Protein AF-A0A958XKD4-F1 (afdb_monomer)

pLDDT: mean 95.29, std 5.82, range [57.66, 98.5]

Sequence (80 aa):
MEAIIREIRQLVEQNRLNEALDLLLVNVSESQQDEVRVLKRNLAGLEREKRIGAIDYREYTREAVKVAAGILDLTGRLKR

Secondary structure (DSSP, 8-state):
-HHHHHHHHHHHHTT-HHHHHHHHHHHS-HHHHHHHHHHHHHHHHHHHHHHTTSS-HHHHHHHHHHHHHHHHHHHHHS--

Radius of gyration: 12.73 Å; Cα contacts (8 Å, |Δi|>4): 61; chains: 1; bounding box: 30×16×34 Å

Structure (mmCIF, N/CA/C/O backbone):
data_AF-A0A958XKD4-F1
#
_entry.id   AF-A0A958XKD4-F1
#
loop_
_atom_site.group_PDB
_atom_site.id
_atom_site.type_symbol
_atom_sit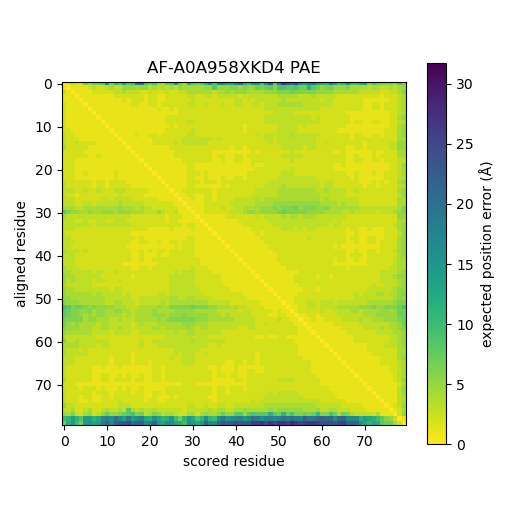e.label_atom_id
_atom_site.label_alt_id
_atom_site.label_comp_id
_atom_site.label_asym_id
_atom_site.label_entity_id
_atom_site.label_seq_id
_atom_site.pdbx_PDB_ins_code
_atom_site.Cartn_x
_atom_site.Cartn_y
_atom_site.Cartn_z
_atom_site.occupancy
_atom_site.B_iso_or_equiv
_atom_site.auth_seq_id
_atom_site.auth_comp_id
_atom_site.auth_asym_id
_atom_site.auth_atom_id
_atom_site.pdbx_PDB_model_num
ATOM 1 N N . MET A 1 1 ? -14.107 2.691 13.211 1.00 84.62 1 MET A N 1
ATOM 2 C CA . MET A 1 1 ? -13.140 1.882 12.441 1.00 84.62 1 MET A CA 1
ATOM 3 C C . MET A 1 1 ? -13.636 1.506 11.041 1.00 84.62 1 MET A C 1
ATOM 5 O O . MET A 1 1 ? -12.880 1.642 10.090 1.00 84.62 1 MET A O 1
ATOM 9 N N . GLU A 1 2 ? -14.898 1.094 10.861 1.00 90.62 2 GLU A N 1
ATOM 10 C CA . GLU A 1 2 ? -15.421 0.654 9.547 1.00 90.62 2 GLU A CA 1
ATOM 11 C C . GLU A 1 2 ? -15.262 1.660 8.397 1.00 90.62 2 GLU A C 1
ATOM 13 O O . GLU A 1 2 ? -14.982 1.249 7.273 1.00 90.62 2 GLU A O 1
ATOM 18 N N . ALA A 1 3 ? -15.397 2.965 8.661 1.00 91.81 3 ALA A N 1
ATOM 19 C CA . ALA A 1 3 ? -15.183 3.990 7.637 1.00 91.81 3 ALA A CA 1
ATOM 20 C C . ALA A 1 3 ? -13.752 3.948 7.065 1.00 91.81 3 ALA A C 1
ATOM 22 O O . ALA A 1 3 ? -13.595 3.977 5.849 1.00 91.81 3 ALA A O 1
ATOM 23 N N . ILE A 1 4 ? -12.745 3.780 7.930 1.00 94.31 4 ILE A N 1
ATOM 24 C CA . ILE A 1 4 ? -11.326 3.696 7.555 1.00 94.31 4 ILE A CA 1
ATOM 25 C C . ILE A 1 4 ? -11.042 2.413 6.779 1.00 94.31 4 ILE A C 1
ATOM 27 O O . ILE A 1 4 ? -10.433 2.453 5.718 1.00 94.31 4 ILE A O 1
ATOM 31 N N . ILE A 1 5 ? -11.526 1.266 7.266 1.00 95.81 5 ILE A N 1
ATOM 32 C CA . ILE A 1 5 ? -11.342 -0.021 6.577 1.00 95.81 5 ILE A CA 1
ATOM 33 C C . ILE A 1 5 ? -11.927 0.035 5.160 1.00 95.81 5 ILE A C 1
ATOM 35 O O . ILE A 1 5 ? -11.304 -0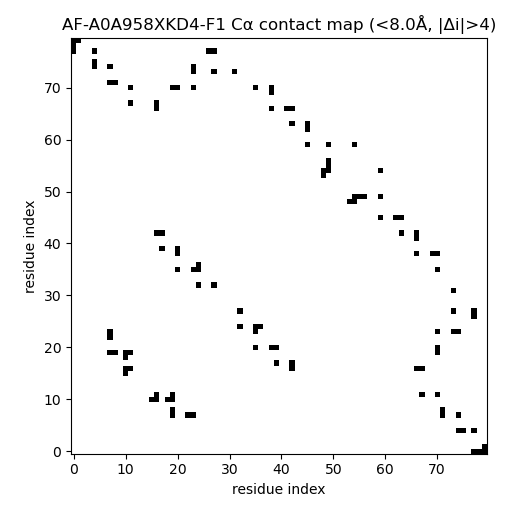.441 4.210 1.00 95.81 5 ILE A O 1
ATOM 39 N N . ARG A 1 6 ? -13.119 0.622 5.007 1.00 96.38 6 ARG A N 1
ATOM 40 C CA . ARG A 1 6 ? -13.758 0.807 3.700 1.00 96.38 6 ARG A CA 1
ATOM 41 C C . ARG A 1 6 ? -12.937 1.727 2.796 1.00 96.38 6 ARG A C 1
ATOM 43 O O . ARG A 1 6 ? -12.770 1.413 1.624 1.00 96.38 6 ARG A O 1
ATOM 50 N N . GLU A 1 7 ? -12.418 2.824 3.334 1.00 97.94 7 GLU A N 1
ATOM 51 C CA . GLU A 1 7 ? -11.590 3.772 2.587 1.00 97.94 7 GLU A CA 1
ATOM 52 C C . GLU A 1 7 ? -10.273 3.142 2.113 1.00 97.94 7 GLU A C 1
ATOM 54 O O . GLU A 1 7 ? -9.942 3.238 0.934 1.00 97.94 7 GLU A O 1
ATOM 59 N N . ILE A 1 8 ? -9.570 2.402 2.978 1.00 97.38 8 ILE A N 1
ATOM 60 C CA . ILE A 1 8 ? -8.342 1.687 2.596 1.00 97.38 8 ILE A CA 1
ATOM 61 C C . ILE A 1 8 ? -8.625 0.692 1.462 1.00 97.38 8 ILE A C 1
ATOM 63 O O . ILE A 1 8 ? -7.876 0.639 0.487 1.00 97.38 8 ILE A O 1
ATOM 67 N N . ARG A 1 9 ? -9.729 -0.064 1.542 1.00 97.06 9 ARG A N 1
ATOM 68 C CA . ARG A 1 9 ? -10.135 -0.990 0.470 1.00 97.06 9 ARG A CA 1
ATOM 69 C C . ARG A 1 9 ? -10.404 -0.262 -0.843 1.00 97.06 9 ARG A C 1
ATOM 71 O O . ARG A 1 9 ? -9.903 -0.691 -1.876 1.00 97.06 9 ARG A O 1
ATOM 78 N N . GLN A 1 10 ? -11.119 0.860 -0.796 1.00 98.31 10 GLN A N 1
ATOM 79 C CA . GLN A 1 10 ? -11.392 1.675 -1.977 1.00 98.31 10 GLN A CA 1
ATOM 80 C C . GLN A 1 10 ? -10.099 2.218 -2.609 1.00 98.31 10 GLN A C 1
ATOM 82 O O . GLN A 1 10 ? -9.960 2.209 -3.831 1.00 98.31 10 GLN A O 1
ATOM 87 N N . LEU A 1 11 ? -9.130 2.654 -1.799 1.00 98.50 11 LEU A N 1
ATOM 88 C CA . LEU A 1 11 ? -7.825 3.098 -2.294 1.00 98.50 11 LEU A CA 1
ATOM 89 C C . LEU A 1 11 ? -7.063 1.954 -2.978 1.00 98.50 11 LEU A C 1
ATOM 91 O O . LEU A 1 11 ? -6.483 2.161 -4.044 1.00 98.50 11 LEU A O 1
ATOM 95 N N . VAL A 1 12 ? -7.109 0.739 -2.424 1.00 97.75 12 VAL A N 1
ATOM 96 C CA . VAL A 1 12 ? -6.502 -0.451 -3.047 1.00 97.75 12 VAL A CA 1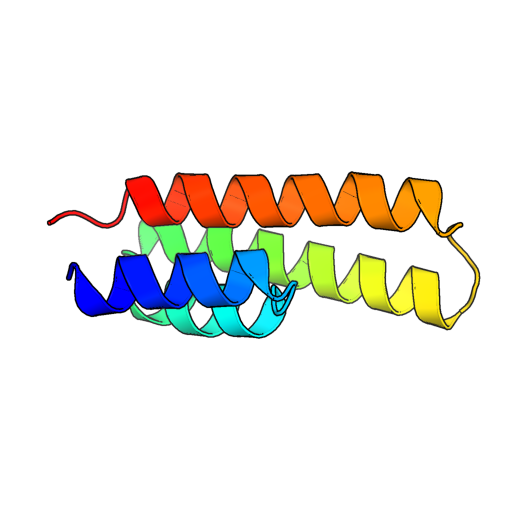
ATOM 97 C C . VAL A 1 12 ? -7.179 -0.798 -4.376 1.00 97.75 12 VAL A C 1
ATOM 99 O O . VAL A 1 12 ? -6.482 -1.022 -5.363 1.00 97.75 12 VAL A O 1
ATOM 102 N N . GLU A 1 13 ? -8.512 -0.780 -4.440 1.00 96.94 13 GLU A N 1
ATOM 103 C CA . GLU A 1 13 ? -9.278 -1.014 -5.676 1.00 96.94 13 GLU A CA 1
ATOM 104 C C . GLU A 1 13 ? -8.956 0.017 -6.768 1.00 96.94 13 GLU A C 1
ATOM 106 O O . GLU A 1 13 ? -8.885 -0.318 -7.949 1.00 96.94 13 GLU A O 1
ATOM 111 N N . GLN A 1 14 ? -8.693 1.265 -6.377 1.00 97.38 14 GLN A N 1
ATOM 112 C CA . GLN A 1 14 ? -8.260 2.342 -7.273 1.00 97.38 14 GLN A CA 1
ATOM 113 C C . GLN A 1 14 ? -6.763 2.283 -7.622 1.00 97.38 14 GLN A C 1
ATOM 115 O O . GLN A 1 14 ? -6.258 3.182 -8.295 1.00 97.38 14 GLN A O 1
ATOM 120 N N . ASN A 1 15 ? -6.038 1.258 -7.161 1.00 96.31 15 ASN A N 1
ATOM 121 C CA . ASN A 1 15 ? -4.587 1.124 -7.293 1.00 96.31 15 ASN A CA 1
ATOM 122 C C . ASN A 1 15 ? -3.797 2.313 -6.692 1.00 96.31 15 ASN A C 1
ATOM 124 O O . ASN A 1 15 ? -2.661 2.588 -7.079 1.00 96.31 15 ASN A O 1
ATOM 128 N N . ARG A 1 16 ? -4.381 3.017 -5.714 1.00 98.19 16 ARG A N 1
ATOM 129 C CA . ARG A 1 16 ? -3.769 4.122 -4.952 1.00 98.19 16 ARG A CA 1
ATOM 130 C C . ARG A 1 16 ? -3.045 3.568 -3.723 1.00 98.19 16 ARG A C 1
ATOM 132 O O . ARG A 1 16 ? -3.339 3.919 -2.582 1.00 98.19 16 ARG A O 1
ATOM 139 N N . LEU A 1 17 ? -2.097 2.659 -3.963 1.00 98.12 17 LEU A N 1
ATOM 140 C CA . LEU A 1 17 ? -1.448 1.861 -2.913 1.00 98.12 17 LEU A CA 1
ATOM 141 C C . LEU A 1 17 ? -0.643 2.708 -1.917 1.00 98.12 17 LEU A C 1
ATOM 143 O O . LEU A 1 17 ? -0.663 2.416 -0.724 1.00 98.12 17 LEU A O 1
ATOM 147 N N . ASN A 1 18 ? 0.035 3.769 -2.372 1.00 97.94 18 ASN A N 1
ATOM 148 C CA . ASN A 1 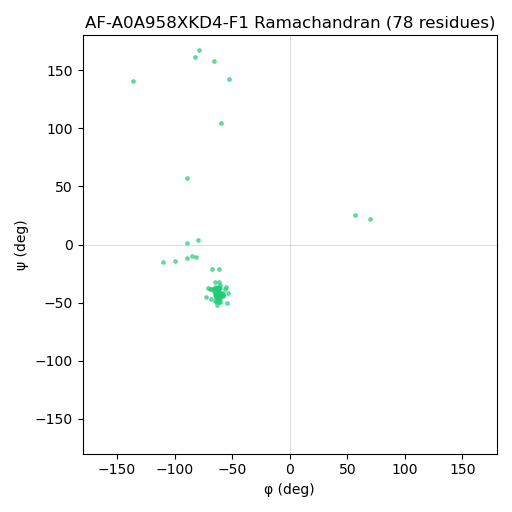18 ? 0.794 4.637 -1.466 1.00 97.94 18 ASN A CA 1
ATOM 149 C C . ASN A 1 18 ? -0.130 5.373 -0.482 1.00 97.94 18 ASN A C 1
ATOM 151 O O . ASN A 1 18 ? 0.172 5.453 0.703 1.00 97.94 18 ASN A O 1
ATOM 155 N N . GLU A 1 19 ? -1.282 5.845 -0.953 1.00 98.44 19 GLU A N 1
ATOM 156 C CA . GLU A 1 19 ? -2.268 6.527 -0.109 1.00 98.44 19 GLU A CA 1
ATOM 157 C C . GLU A 1 19 ? -2.933 5.560 0.873 1.00 98.44 19 GLU A C 1
ATOM 159 O O . GLU A 1 19 ? -3.131 5.893 2.039 1.00 98.44 19 GLU A O 1
ATOM 164 N N . ALA A 1 20 ? -3.207 4.329 0.430 1.00 98.44 20 ALA A N 1
ATOM 165 C CA . ALA A 1 20 ? -3.679 3.268 1.311 1.00 98.44 20 ALA A CA 1
ATOM 166 C C . ALA A 1 20 ? -2.669 2.975 2.436 1.00 98.44 20 ALA A C 1
ATOM 168 O O . ALA A 1 20 ? -3.068 2.816 3.587 1.00 98.44 20 ALA A O 1
ATOM 169 N N . LEU A 1 21 ? -1.367 2.946 2.128 1.00 98.38 21 LEU A N 1
ATOM 170 C CA . LEU A 1 21 ? -0.299 2.760 3.117 1.00 98.38 21 LEU A CA 1
ATOM 171 C C . LEU A 1 21 ? -0.159 3.953 4.066 1.00 98.38 21 LEU A C 1
ATOM 173 O O . LEU A 1 21 ? 0.068 3.745 5.255 1.00 98.38 21 LEU A O 1
ATOM 177 N N . ASP A 1 22 ? -0.309 5.180 3.568 1.00 98.19 22 ASP A N 1
ATOM 178 C CA . ASP A 1 22 ? -0.289 6.393 4.392 1.00 98.19 22 ASP A CA 1
ATOM 179 C C . ASP A 1 22 ? -1.439 6.405 5.400 1.00 98.19 22 ASP A C 1
ATOM 181 O O . ASP A 1 22 ? -1.224 6.644 6.591 1.00 98.19 22 ASP A O 1
ATOM 185 N N . LEU A 1 23 ? -2.644 6.063 4.941 1.00 97.62 23 LEU A N 1
ATOM 186 C CA . LEU A 1 23 ? -3.807 5.930 5.808 1.00 97.62 23 LEU A CA 1
ATOM 187 C C . LEU A 1 23 ? -3.638 4.774 6.804 1.00 97.62 23 LEU A C 1
ATOM 189 O O . LEU A 1 23 ? -3.963 4.915 7.982 1.00 97.62 23 LEU A O 1
ATOM 193 N N . LEU A 1 24 ? -3.100 3.638 6.362 1.00 96.31 24 LEU A N 1
ATOM 194 C CA . LEU A 1 24 ? -2.865 2.480 7.219 1.00 96.31 24 LEU A CA 1
ATOM 195 C C . LEU A 1 24 ? -1.834 2.786 8.318 1.00 96.31 24 LEU A C 1
ATOM 197 O O . LEU A 1 24 ? -2.063 2.432 9.470 1.00 96.31 24 LEU A O 1
ATOM 201 N N . LEU A 1 25 ? -0.744 3.491 7.996 1.00 97.00 25 LEU A N 1
ATOM 202 C CA . LEU A 1 25 ? 0.360 3.797 8.917 1.00 97.00 25 LEU A CA 1
ATOM 203 C C . LEU A 1 25 ? -0.098 4.516 10.191 1.00 97.00 25 LEU A C 1
ATOM 205 O O . LEU A 1 25 ? 0.422 4.239 11.269 1.00 97.00 25 LEU A O 1
ATOM 209 N N . VAL A 1 26 ? -1.063 5.429 10.068 1.00 96.00 26 VAL A N 1
ATOM 210 C CA . VAL A 1 26 ? -1.588 6.202 11.204 1.00 96.00 26 VAL A CA 1
ATOM 211 C C . VAL A 1 26 ? -2.697 5.475 11.971 1.00 96.00 26 VAL A C 1
ATOM 213 O O . VAL A 1 26 ? -3.086 5.931 13.042 1.00 96.00 26 VAL A O 1
ATOM 216 N N . ASN A 1 27 ? -3.206 4.356 11.443 1.00 95.00 27 ASN A N 1
ATOM 217 C CA . ASN A 1 27 ? -4.306 3.589 12.038 1.00 95.00 27 ASN A CA 1
ATOM 218 C C . ASN A 1 27 ? -3.878 2.225 12.613 1.00 95.00 27 ASN A C 1
ATOM 220 O O . ASN A 1 27 ? -4.636 1.634 13.381 1.00 95.00 27 ASN A O 1
ATOM 224 N N . VAL A 1 28 ? -2.691 1.716 12.273 1.00 94.69 28 VAL A N 1
ATOM 225 C CA . VAL A 1 28 ? -2.137 0.479 12.852 1.00 94.69 28 VAL A CA 1
ATOM 226 C C . VAL A 1 28 ? -1.464 0.719 14.209 1.00 94.69 28 VAL A C 1
ATOM 228 O O . VAL A 1 28 ? -1.073 1.839 14.542 1.00 94.69 28 VAL A O 1
ATOM 231 N N . SER A 1 29 ? -1.280 -0.349 14.995 1.00 92.88 29 SER A N 1
ATOM 232 C CA . SER A 1 29 ? -0.486 -0.274 16.227 1.00 92.88 29 SER A CA 1
ATOM 233 C C . SER A 1 29 ? 0.987 0.012 15.929 1.00 92.88 29 SER A C 1
ATOM 235 O O . SER A 1 29 ? 1.485 -0.311 14.854 1.00 92.88 29 SER A O 1
ATOM 237 N N . GLU A 1 30 ? 1.721 0.546 16.907 1.00 92.56 30 GLU A N 1
ATOM 238 C CA . GLU A 1 30 ? 3.158 0.828 16.772 1.00 92.56 30 GLU A CA 1
ATOM 239 C C . GLU A 1 30 ? 3.957 -0.407 16.321 1.00 92.56 30 GLU A C 1
ATOM 241 O O . GLU A 1 30 ? 4.757 -0.322 15.393 1.00 92.56 30 GLU A O 1
ATOM 246 N N . SER A 1 31 ? 3.637 -1.584 16.871 1.00 91.44 31 SER A N 1
ATOM 247 C CA . SER A 1 31 ? 4.231 -2.871 16.479 1.00 91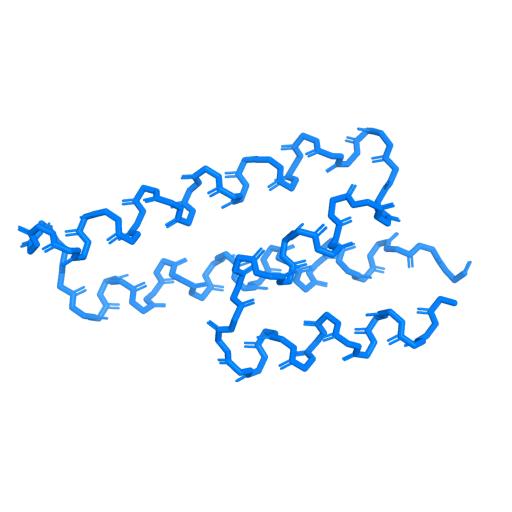.44 31 SER A CA 1
ATOM 248 C C . SER A 1 31 ? 3.984 -3.280 15.020 1.00 91.44 31 SER A C 1
ATOM 250 O O . SER A 1 31 ? 4.723 -4.102 14.492 1.00 91.44 31 SER A O 1
ATOM 252 N N . GLN A 1 32 ? 2.955 -2.731 14.371 1.00 94.75 32 GLN A N 1
ATOM 253 C CA . GLN A 1 32 ? 2.590 -3.004 12.976 1.00 94.75 32 GLN A CA 1
ATOM 254 C C . GLN A 1 32 ? 3.083 -1.907 12.019 1.00 94.75 32 GLN A C 1
ATOM 256 O O . GLN A 1 32 ? 3.104 -2.115 10.805 1.00 94.75 32 GLN A O 1
ATOM 261 N N . GLN A 1 33 ? 3.496 -0.739 12.524 1.00 95.69 33 GLN A N 1
ATOM 262 C CA . GLN A 1 33 ? 3.965 0.364 11.676 1.00 95.69 33 GLN A CA 1
ATOM 263 C C . GLN A 1 33 ? 5.205 -0.016 10.865 1.00 95.69 33 GLN A C 1
ATOM 265 O O . GLN A 1 33 ? 5.361 0.452 9.738 1.00 95.69 33 GLN A O 1
ATOM 270 N N . ASP A 1 34 ? 6.070 -0.880 11.397 1.00 96.25 34 ASP A N 1
ATOM 271 C CA . ASP A 1 34 ? 7.248 -1.349 10.667 1.00 96.25 34 ASP A CA 1
ATOM 272 C C . ASP A 1 34 ? 6.871 -2.203 9.452 1.00 96.25 34 ASP A C 1
ATOM 274 O O . ASP A 1 34 ? 7.450 -2.011 8.381 1.00 96.25 34 ASP A O 1
ATOM 278 N N . GLU A 1 35 ? 5.839 -3.051 9.556 1.00 96.69 35 GLU A N 1
ATOM 279 C CA . GLU A 1 35 ? 5.293 -3.794 8.409 1.00 96.69 35 GLU A CA 1
ATOM 280 C C . GLU A 1 35 ? 4.787 -2.823 7.324 1.00 96.69 35 GLU A C 1
ATOM 282 O O . GLU A 1 35 ? 5.117 -2.971 6.144 1.00 96.69 35 GLU A O 1
ATOM 287 N N . VAL A 1 36 ? 4.071 -1.763 7.719 1.00 97.81 36 VAL A N 1
ATOM 288 C CA . VAL A 1 36 ? 3.588 -0.725 6.789 1.00 97.81 36 VAL A CA 1
ATOM 289 C C . VAL A 1 36 ? 4.750 0.029 6.129 1.00 97.81 36 VAL A C 1
ATOM 291 O O . VAL A 1 36 ? 4.744 0.251 4.915 1.00 97.81 36 VAL A O 1
ATOM 294 N N . ARG A 1 37 ? 5.789 0.396 6.892 1.00 97.62 37 ARG A N 1
ATOM 295 C CA . ARG A 1 37 ? 6.987 1.082 6.368 1.00 97.62 37 ARG A CA 1
ATOM 296 C C . ARG A 1 37 ? 7.758 0.214 5.374 1.00 97.62 37 ARG A C 1
ATOM 298 O O . ARG A 1 37 ? 8.277 0.744 4.389 1.00 97.62 37 ARG A O 1
ATOM 305 N N . VAL A 1 38 ? 7.838 -1.097 5.609 1.00 97.56 38 VAL A N 1
ATOM 306 C CA . VAL A 1 38 ? 8.455 -2.048 4.672 1.00 97.56 38 VAL A CA 1
ATOM 307 C C . VAL A 1 38 ? 7.667 -2.091 3.365 1.00 97.56 38 VAL A C 1
ATOM 309 O O . VAL A 1 38 ? 8.260 -1.906 2.302 1.00 97.56 38 VAL A O 1
ATOM 312 N N . LEU A 1 39 ? 6.339 -2.234 3.423 1.00 97.94 39 LEU A N 1
ATOM 313 C CA . LEU A 1 39 ? 5.490 -2.216 2.226 1.00 97.94 39 LEU A CA 1
ATOM 314 C C . LEU A 1 39 ? 5.637 -0.911 1.434 1.00 97.94 39 LEU A C 1
ATOM 316 O O . LEU A 1 39 ? 5.769 -0.945 0.211 1.00 97.94 39 LEU A O 1
ATOM 320 N N . LYS A 1 40 ? 5.698 0.232 2.124 1.00 97.81 40 LYS A N 1
ATOM 321 C CA . LYS A 1 40 ? 5.897 1.543 1.494 1.00 97.81 40 LYS A CA 1
ATOM 322 C C . LYS A 1 40 ? 7.248 1.663 0.796 1.00 97.81 40 LYS A C 1
ATOM 324 O O . LYS A 1 40 ? 7.324 2.172 -0.321 1.00 97.81 40 LYS A O 1
ATOM 329 N N . ARG A 1 41 ? 8.316 1.152 1.414 1.00 98.00 41 ARG A N 1
ATOM 330 C CA . ARG A 1 41 ? 9.650 1.112 0.797 1.00 98.00 41 ARG A CA 1
ATOM 331 C C . ARG A 1 41 ? 9.670 0.224 -0.446 1.00 98.00 41 ARG A C 1
ATOM 333 O O . ARG A 1 41 ? 10.230 0.632 -1.459 1.00 98.00 41 ARG A O 1
ATOM 340 N N . ASN A 1 42 ? 9.039 -0.947 -0.373 1.00 97.38 42 ASN A N 1
ATOM 341 C CA . ASN A 1 42 ? 8.947 -1.879 -1.497 1.00 97.38 42 ASN A CA 1
ATOM 342 C C . ASN A 1 42 ? 8.184 -1.253 -2.670 1.00 97.38 42 ASN A C 1
ATOM 344 O O . ASN A 1 42 ? 8.663 -1.299 -3.799 1.00 97.38 42 ASN A O 1
ATOM 348 N N . LEU A 1 43 ? 7.050 -0.598 -2.399 1.00 97.81 43 LEU A N 1
ATOM 349 C CA . LEU A 1 43 ? 6.277 0.110 -3.418 1.00 97.81 43 LEU A CA 1
ATOM 350 C C . LEU A 1 43 ? 7.094 1.228 -4.083 1.00 97.81 43 LEU A C 1
ATOM 352 O O . LEU A 1 43 ? 7.139 1.305 -5.306 1.00 97.81 43 LEU A O 1
ATOM 356 N N . ALA A 1 44 ? 7.789 2.055 -3.296 1.00 97.44 44 ALA A N 1
ATOM 357 C CA . ALA A 1 44 ? 8.620 3.134 -3.830 1.00 97.44 44 ALA A CA 1
ATOM 358 C C . ALA A 1 44 ? 9.778 2.612 -4.704 1.00 97.44 44 ALA A C 1
ATOM 360 O O . ALA A 1 44 ? 10.102 3.213 -5.731 1.00 97.44 44 ALA A O 1
ATOM 361 N N . GLY A 1 45 ? 10.394 1.489 -4.315 1.00 97.50 45 GLY A N 1
ATOM 362 C CA . GLY A 1 45 ? 11.400 0.798 -5.127 1.00 97.50 45 GLY A CA 1
ATOM 363 C C . GLY A 1 45 ? 10.820 0.318 -6.456 1.00 97.50 45 GLY A C 1
ATOM 364 O O . GLY A 1 45 ? 11.346 0.652 -7.516 1.00 97.50 45 GLY A O 1
ATOM 365 N N . LEU A 1 46 ? 9.671 -0.353 -6.401 1.00 96.88 46 LEU A N 1
ATOM 366 C CA . LEU A 1 46 ? 8.972 -0.881 -7.567 1.00 96.88 46 LEU A CA 1
ATOM 367 C C . LEU A 1 46 ? 8.544 0.221 -8.556 1.00 96.88 46 LEU A C 1
ATOM 369 O O . LEU A 1 46 ? 8.710 0.099 -9.771 1.00 96.88 46 LEU A O 1
ATOM 373 N N . GLU A 1 47 ? 8.011 1.333 -8.050 1.00 96.06 47 GLU A N 1
ATOM 374 C CA . GLU A 1 47 ? 7.649 2.497 -8.865 1.00 96.06 47 GLU A CA 1
ATOM 375 C C . GLU A 1 47 ? 8.869 3.152 -9.513 1.00 96.06 47 GLU A C 1
ATOM 377 O O . GLU A 1 47 ? 8.798 3.610 -10.659 1.00 96.06 47 GLU A O 1
ATOM 382 N N . ARG A 1 48 ? 10.000 3.189 -8.798 1.00 97.56 48 ARG A N 1
ATOM 383 C CA . ARG A 1 48 ? 11.266 3.681 -9.341 1.00 97.56 48 ARG A CA 1
ATOM 384 C C . ARG A 1 48 ? 11.763 2.781 -10.465 1.00 97.56 48 ARG A C 1
ATOM 386 O O . ARG A 1 48 ? 12.105 3.309 -11.520 1.00 97.56 48 ARG A O 1
ATOM 393 N N . GLU A 1 49 ? 11.785 1.468 -10.262 1.00 97.62 49 GLU A N 1
ATOM 394 C CA . GLU A 1 49 ? 12.196 0.487 -11.273 1.00 97.62 49 GLU A CA 1
ATOM 395 C C . GLU A 1 49 ? 11.338 0.596 -12.536 1.00 97.62 49 GLU A C 1
ATOM 397 O O . GLU A 1 49 ? 11.876 0.676 -13.641 1.00 97.62 49 GLU A O 1
ATOM 402 N N . LYS A 1 50 ? 10.011 0.721 -12.383 1.00 96.06 50 LYS A N 1
ATOM 403 C CA . LYS A 1 50 ? 9.093 0.944 -13.511 1.00 96.06 50 LYS A CA 1
ATOM 404 C C . LYS A 1 50 ? 9.416 2.234 -14.255 1.00 96.06 50 LYS A C 1
ATOM 406 O O . LYS A 1 50 ? 9.422 2.253 -15.483 1.00 96.06 50 LYS A O 1
ATOM 411 N N . ARG A 1 51 ? 9.684 3.321 -13.524 1.00 96.12 51 ARG A N 1
ATOM 412 C CA . ARG A 1 51 ? 9.981 4.637 -14.110 1.00 96.12 51 ARG A CA 1
ATOM 413 C C . ARG A 1 51 ? 11.248 4.622 -14.961 1.00 96.12 51 ARG A C 1
ATOM 415 O O . ARG A 1 51 ? 11.287 5.305 -15.978 1.00 96.12 51 ARG A O 1
ATOM 422 N N . ILE A 1 52 ? 12.266 3.870 -14.547 1.00 97.19 52 ILE A N 1
ATOM 423 C CA . ILE A 1 52 ? 13.535 3.757 -15.282 1.00 97.19 52 ILE A CA 1
ATOM 424 C C . ILE A 1 52 ? 13.537 2.620 -16.316 1.00 97.19 52 ILE A C 1
ATOM 426 O O . ILE A 1 52 ? 14.558 2.399 -16.957 1.00 97.19 52 ILE A O 1
ATOM 430 N N . GLY A 1 53 ? 12.426 1.890 -16.472 1.00 95.31 53 GLY A N 1
ATOM 431 C CA . GLY A 1 53 ? 12.323 0.761 -17.400 1.00 95.31 53 GLY A CA 1
ATOM 432 C C . GLY A 1 53 ? 13.134 -0.473 -16.992 1.00 95.31 53 GLY A C 1
ATOM 433 O O . GLY A 1 53 ? 13.454 -1.289 -17.849 1.00 95.31 53 GLY A O 1
ATOM 434 N N . ALA A 1 54 ? 13.478 -0.614 -15.707 1.00 96.25 54 ALA A N 1
ATOM 435 C CA . ALA A 1 54 ? 14.226 -1.762 -15.182 1.00 96.25 54 ALA A CA 1
ATOM 436 C C . ALA A 1 54 ? 13.345 -2.995 -14.908 1.00 96.25 54 ALA A C 1
ATOM 438 O O . ALA A 1 54 ? 13.871 -4.074 -14.663 1.00 96.25 54 ALA A O 1
ATOM 439 N N . ILE A 1 55 ? 12.022 -2.830 -14.953 1.00 96.12 55 ILE A N 1
ATOM 440 C CA . ILE A 1 55 ? 11.022 -3.877 -14.737 1.00 96.12 55 ILE A CA 1
ATOM 441 C C . ILE A 1 55 ? 9.926 -3.744 -15.794 1.00 96.12 55 ILE A C 1
ATOM 443 O O . ILE A 1 55 ? 9.527 -2.629 -16.154 1.00 96.12 55 ILE A O 1
ATOM 447 N N . ASP A 1 56 ? 9.432 -4.871 -16.304 1.00 96.56 56 ASP A N 1
ATOM 448 C CA . ASP A 1 56 ? 8.335 -4.863 -17.268 1.00 96.56 56 ASP A CA 1
ATOM 449 C C . ASP A 1 56 ? 6.963 -4.663 -16.592 1.00 96.56 56 ASP A C 1
ATOM 451 O O . ASP A 1 56 ? 6.804 -4.745 -15.372 1.00 96.56 56 ASP A O 1
ATOM 455 N N . TYR A 1 57 ? 5.929 -4.377 -17.389 1.00 93.31 57 TYR A N 1
ATOM 456 C CA . TYR A 1 57 ? 4.587 -4.113 -16.859 1.00 93.31 57 TYR A CA 1
ATOM 457 C C . TYR A 1 57 ? 3.947 -5.326 -16.159 1.00 93.31 57 TYR A C 1
ATOM 459 O O . TYR A 1 57 ? 3.180 -5.146 -15.209 1.00 93.31 57 TYR A O 1
ATOM 467 N N . ARG A 1 58 ? 4.232 -6.556 -16.606 1.00 95.81 58 ARG A N 1
ATOM 468 C CA . ARG A 1 58 ? 3.669 -7.775 -16.004 1.00 95.81 58 ARG A CA 1
ATOM 469 C C . ARG A 1 58 ? 4.310 -8.040 -14.652 1.00 95.81 58 ARG A C 1
ATOM 471 O O . ARG A 1 58 ? 3.598 -8.318 -13.690 1.00 95.81 58 ARG A O 1
ATOM 478 N N . GLU A 1 59 ? 5.627 -7.922 -14.581 1.00 95.94 59 GLU A N 1
ATOM 479 C CA . GLU A 1 59 ? 6.393 -8.077 -13.354 1.00 95.94 59 GLU A CA 1
ATOM 480 C C . GLU A 1 59 ? 6.043 -6.967 -12.357 1.00 95.94 59 GLU A C 1
ATOM 482 O O . GLU A 1 59 ? 5.703 -7.264 -11.213 1.00 95.94 59 GLU A O 1
ATOM 487 N N . TYR A 1 60 ? 5.937 -5.713 -12.815 1.00 95.25 60 TYR A N 1
ATOM 488 C CA . TYR A 1 60 ? 5.436 -4.607 -11.997 1.00 95.25 60 TYR A CA 1
ATOM 489 C C . TYR A 1 60 ? 4.059 -4.909 -11.404 1.00 95.25 60 TYR A C 1
ATOM 491 O O . TYR A 1 60 ? 3.846 -4.766 -10.203 1.00 95.25 60 TYR A O 1
ATOM 499 N N . THR A 1 61 ? 3.117 -5.344 -12.244 1.00 95.31 61 THR A N 1
ATOM 500 C CA . THR A 1 61 ? 1.757 -5.673 -11.801 1.00 95.31 61 THR A C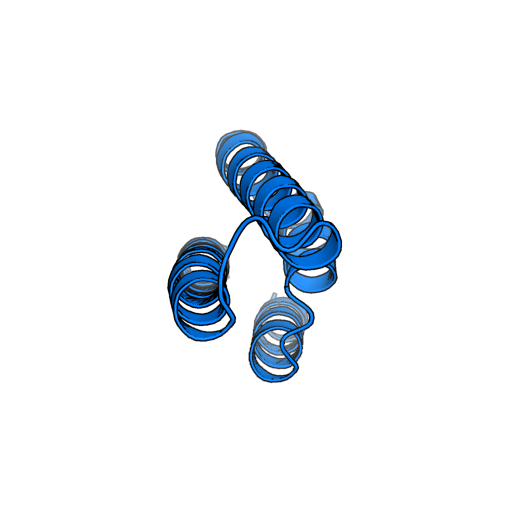A 1
ATOM 501 C C . THR A 1 61 ? 1.775 -6.791 -10.762 1.00 95.31 61 THR A C 1
ATOM 503 O O . THR A 1 61 ? 1.080 -6.706 -9.752 1.00 95.31 61 THR A O 1
ATOM 506 N N . ARG A 1 62 ? 2.603 -7.821 -10.965 1.00 96.62 62 ARG A N 1
ATOM 507 C CA . ARG A 1 62 ? 2.745 -8.934 -10.022 1.00 96.62 62 ARG A CA 1
ATOM 508 C C . ARG A 1 62 ? 3.256 -8.469 -8.659 1.00 96.62 62 ARG A C 1
ATOM 510 O O . ARG A 1 62 ? 2.703 -8.880 -7.641 1.00 96.62 62 ARG A O 1
ATOM 517 N N . GLU A 1 63 ? 4.286 -7.631 -8.622 1.00 96.69 63 GLU A N 1
ATOM 518 C CA . GLU A 1 63 ? 4.838 -7.126 -7.362 1.00 96.69 63 GLU A CA 1
ATOM 519 C C . GLU A 1 63 ? 3.886 -6.131 -6.680 1.00 96.69 63 GLU A C 1
ATOM 521 O O . GLU A 1 63 ? 3.690 -6.197 -5.465 1.00 96.69 63 GLU A O 1
ATOM 526 N N . ALA A 1 64 ? 3.197 -5.284 -7.450 1.00 95.38 64 ALA A N 1
ATOM 527 C CA . ALA A 1 64 ? 2.178 -4.373 -6.929 1.00 95.38 64 ALA A CA 1
ATOM 528 C C . ALA A 1 64 ? 1.011 -5.131 -6.269 1.00 95.38 64 ALA A C 1
ATOM 530 O O . ALA A 1 64 ? 0.531 -4.727 -5.210 1.00 95.38 64 ALA A O 1
ATOM 531 N N . VAL A 1 65 ? 0.604 -6.280 -6.826 1.00 97.00 65 VAL A N 1
ATOM 532 C CA . VAL A 1 65 ? -0.413 -7.157 -6.218 1.00 97.00 65 VAL A CA 1
ATOM 533 C C . VAL A 1 65 ? 0.039 -7.696 -4.857 1.00 97.00 65 VAL A C 1
ATOM 535 O O . VAL A 1 65 ? -0.780 -7.786 -3.944 1.00 97.00 65 VAL A O 1
ATOM 538 N N .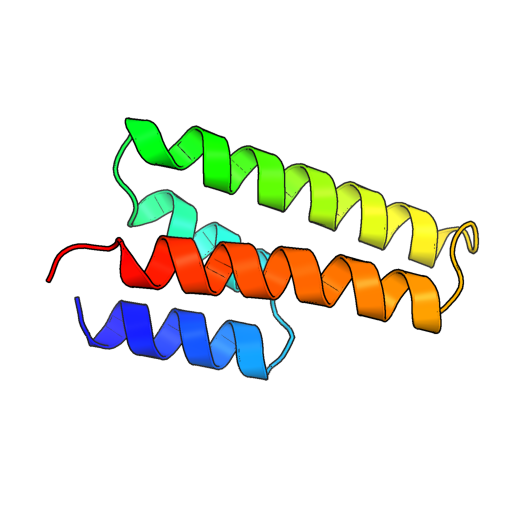 LYS A 1 66 ? 1.328 -8.008 -4.666 1.00 97.06 66 LYS A N 1
ATOM 539 C CA . LYS A 1 66 ? 1.835 -8.434 -3.348 1.00 97.06 66 LYS A CA 1
ATOM 540 C C . LYS A 1 66 ? 1.742 -7.310 -2.318 1.00 97.06 66 LYS A C 1
ATOM 542 O O . LYS A 1 66 ? 1.359 -7.563 -1.178 1.00 97.06 66 LYS A O 1
ATOM 547 N N . VAL A 1 67 ? 2.047 -6.075 -2.721 1.00 97.62 67 VAL A N 1
ATOM 548 C CA . VAL A 1 67 ? 1.881 -4.895 -1.858 1.00 97.62 67 VAL A CA 1
ATOM 549 C C . VAL A 1 67 ? 0.408 -4.709 -1.491 1.00 97.62 67 VAL A C 1
ATOM 551 O O . VAL A 1 67 ? 0.090 -4.567 -0.313 1.00 97.62 67 VAL A O 1
ATOM 554 N N . ALA A 1 68 ? -0.496 -4.787 -2.473 1.00 97.88 68 ALA A N 1
ATOM 555 C CA . ALA A 1 68 ? -1.939 -4.701 -2.254 1.00 97.88 68 ALA A CA 1
ATOM 556 C C . ALA A 1 68 ? -2.449 -5.781 -1.283 1.00 97.88 68 ALA A C 1
ATOM 558 O O . ALA A 1 68 ? -3.209 -5.478 -0.365 1.00 97.88 68 ALA A O 1
ATOM 559 N N . ALA A 1 69 ? -1.987 -7.026 -1.431 1.00 97.50 69 ALA A N 1
ATOM 560 C CA . ALA A 1 69 ? -2.324 -8.114 -0.517 1.00 97.50 69 ALA A CA 1
ATOM 561 C C . ALA A 1 69 ? -1.844 -7.834 0.918 1.00 97.50 69 ALA A C 1
ATOM 563 O O . ALA A 1 69 ? -2.611 -8.022 1.860 1.00 97.50 69 ALA A O 1
ATOM 564 N N . GLY A 1 70 ? -0.619 -7.323 1.087 1.00 97.31 70 GLY A N 1
ATOM 565 C CA . GLY A 1 70 ? -0.092 -6.929 2.398 1.00 97.31 70 GLY A CA 1
ATOM 566 C C . GLY A 1 70 ? -0.894 -5.801 3.056 1.00 97.31 70 GLY A C 1
ATOM 567 O O . GLY A 1 70 ? -1.173 -5.862 4.251 1.00 97.31 70 GLY A O 1
ATOM 568 N N . ILE A 1 71 ? -1.331 -4.806 2.275 1.00 98.00 71 ILE A N 1
ATOM 569 C CA . ILE A 1 71 ? -2.214 -3.734 2.760 1.00 98.00 71 ILE A CA 1
ATOM 570 C C . ILE A 1 71 ? -3.529 -4.322 3.275 1.00 98.00 71 ILE A C 1
ATOM 572 O O . ILE A 1 71 ? -3.954 -3.996 4.383 1.00 98.00 71 ILE A O 1
ATOM 576 N N . LEU A 1 72 ? -4.183 -5.184 2.491 1.00 96.88 72 LEU A N 1
ATOM 577 C CA . LEU A 1 72 ? -5.477 -5.767 2.855 1.00 96.88 72 LEU A CA 1
ATOM 578 C C . LEU A 1 72 ? -5.381 -6.681 4.080 1.00 96.88 72 LEU A C 1
ATOM 580 O O . LEU A 1 72 ? -6.276 -6.652 4.926 1.00 96.88 72 LEU A O 1
ATOM 584 N N . ASP A 1 73 ? -4.297 -7.445 4.200 1.00 96.00 73 ASP A N 1
ATOM 585 C CA . ASP A 1 73 ? -4.039 -8.288 5.364 1.00 96.00 73 ASP A CA 1
ATOM 586 C C . ASP A 1 73 ? -3.883 -7.447 6.641 1.00 96.00 73 ASP A C 1
ATOM 588 O O . ASP A 1 73 ? -4.629 -7.640 7.602 1.00 96.00 73 ASP A O 1
ATOM 592 N N . LEU A 1 74 ? -3.020 -6.425 6.625 1.00 95.62 74 LEU A N 1
ATOM 593 C CA . LEU A 1 74 ? -2.862 -5.493 7.747 1.00 95.62 74 LEU A CA 1
ATOM 594 C C . LEU A 1 74 ? -4.158 -4.739 8.068 1.00 95.62 74 LEU A C 1
ATOM 596 O O . LEU A 1 74 ? -4.497 -4.556 9.237 1.00 95.62 74 LEU A O 1
ATOM 600 N N . THR A 1 75 ? -4.928 -4.366 7.044 1.00 95.44 75 THR A N 1
ATOM 601 C CA . THR A 1 75 ? -6.251 -3.745 7.209 1.00 95.44 75 THR A CA 1
ATOM 602 C C . THR A 1 75 ? -7.218 -4.676 7.940 1.00 95.44 75 THR A C 1
ATOM 604 O O . THR A 1 75 ? -7.998 -4.219 8.770 1.00 95.44 75 THR A O 1
ATOM 607 N N . GLY A 1 76 ? -7.164 -5.986 7.682 1.00 93.06 76 GLY A N 1
ATOM 608 C CA . GLY A 1 76 ? -7.953 -6.990 8.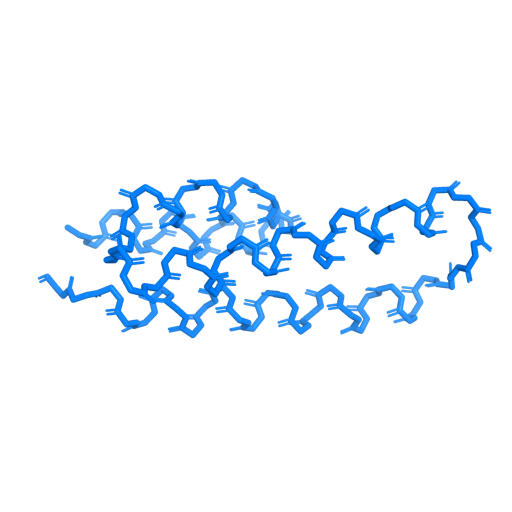40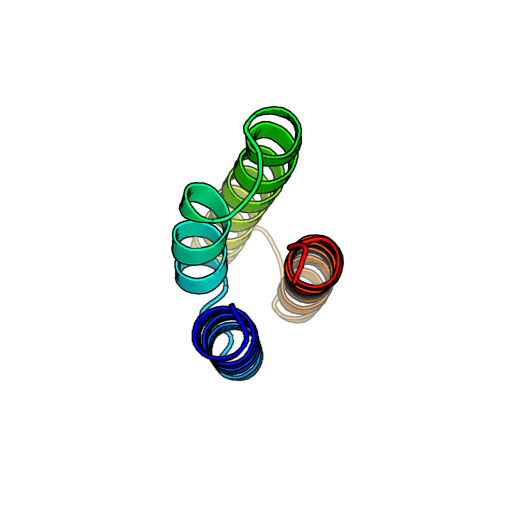4 1.00 93.06 76 GLY A CA 1
ATOM 609 C C . GLY A 1 76 ? -7.550 -7.160 9.873 1.00 93.06 76 GLY A C 1
ATOM 610 O O . GLY A 1 76 ? -8.357 -7.631 10.675 1.00 93.06 76 GLY A O 1
ATOM 611 N N . ARG A 1 77 ? -6.328 -6.752 10.239 1.00 91.94 77 ARG A N 1
ATOM 612 C CA . ARG A 1 77 ? -5.814 -6.764 11.618 1.00 91.94 77 ARG A CA 1
ATOM 613 C C . ARG A 1 77 ? -6.117 -5.479 12.389 1.00 91.94 77 ARG A C 1
ATOM 615 O O . ARG A 1 77 ? -5.925 -5.472 13.607 1.00 91.94 77 ARG A O 1
ATOM 622 N N . LEU A 1 78 ? -6.577 -4.414 11.719 1.00 89.00 78 LEU A N 1
ATOM 623 C CA . LEU A 1 78 ? -7.121 -3.235 12.390 1.00 89.00 78 LEU A CA 1
ATOM 624 C C . LEU A 1 78 ? -8.310 -3.711 13.223 1.00 89.00 78 LEU A C 1
ATOM 626 O O . LEU A 1 78 ? -9.361 -4.073 12.690 1.00 89.00 78 LEU A O 1
ATOM 630 N N . LYS A 1 79 ? -8.108 -3.806 14.541 1.00 66.75 79 LYS A N 1
ATOM 631 C CA . LYS A 1 79 ? -9.168 -4.199 15.469 1.00 66.75 79 LYS A CA 1
ATOM 632 C C . LYS A 1 79 ? -10.385 -3.306 15.233 1.00 66.75 79 LYS A C 1
ATOM 634 O O . LYS A 1 79 ? -10.223 -2.118 14.961 1.00 66.75 79 LYS A O 1
ATOM 639 N N . ARG A 1 80 ? -11.577 -3.899 15.345 1.00 57.66 80 ARG A N 1
ATOM 640 C CA . ARG A 1 80 ? -12.838 -3.150 15.436 1.00 57.66 80 ARG A CA 1
ATOM 641 C C . ARG A 1 80 ? -12.710 -1.988 16.414 1.00 57.66 80 ARG A C 1
ATOM 643 O O . ARG A 1 80 ? -12.130 -2.229 17.498 1.00 57.66 80 ARG A O 1
#

Solvent-accessible surface area (backbone atoms only — not comparable to full-atom values): 4494 Å² total; per-residue (Å²): 98,68,70,56,53,52,48,40,50,53,26,46,76,69,68,37,52,68,60,26,42,57,58,44,48,78,66,46,56,80,90,48,32,59,60,42,52,49,47,50,51,51,50,54,51,53,54,49,34,47,73,73,64,76,43,54,73,69,59,48,50,55,55,50,50,54,47,50,50,51,51,54,53,54,52,70,64,48,68,122

Nearest PDB structures (foldseek):
  2ld3-assembly1_A  TM=6.033E-01  e=2.843E+00  Mus musculus

Mean predicted aligned error: 2.72 Å

Foldseek 3Di:
DVVLLVVLVVCLVVLVLLVSLVSLLVQADPVCNVLSVVLNVQLVVLVVCVVVVVDDPVRSVVSSVVSSVSSNVSSVVRDD